Protein AF-A0A534WWQ0-F1 (afdb_monomer_lite)

Radius of gyration: 23.23 Å; chains: 1; bounding box: 44×52×71 Å

pLDDT: mean 73.24, std 21.31, range [26.89, 95.38]

Foldseek 3Di:
DDDDDDPPPPPDQPFDWDWDWDDDPNDTDTDTDRDRPAFEKEFPDKAKAWVVPVVDSDRHFAAAQTKIKIKTQMAGPRPRHFDQDFDKDKWKFADDVTDTFDWPDFDGDPSMTMTMTGHHLPTFFKMWMKMKGKDWDQDPNDIHIYMDMDIDIGGYHHD

Secondary structure (DSSP, 8-state):
---------------EEEEEEEEETTEEEEEEEEEPPP--EEEEEEEEEETT-TT--S-PPPBTTSEEEEEEEEEETTT--B----EEEEEEEETTTTEEE--SEEEEETTEEEEEEEPPTT--SEEEEEEEEEEEEEETTEEEEEEEEEEEEEEPBP-

Sequence (159 aa):
MTLKHGIVRIRSLALAVAALSLTTGGRTQALLRVVPPALGLKIEDAFTGSFRDSSALSPGRPKAGEFFMAAARVVRDDTLEPVEAGVIDCQARIGRRGSSVPPTFMGFHEGWSVCVWAIPADAHGKLRGWVSVSVSSLDLGARRYATAEQRFAKRIRSA

Structure (mmCIF, N/CA/C/O backbone):
data_AF-A0A534WWQ0-F1
#
_entry.id   AF-A0A534WWQ0-F1
#
loop_
_atom_site.group_PDB
_atom_site.id
_atom_site.type_symbol
_atom_site.label_atom_id
_atom_site.label_alt_id
_atom_site.label_comp_id
_atom_site.label_asym_id
_atom_site.label_entity_id
_atom_site.label_seq_id
_atom_site.pdbx_PDB_ins_code
_atom_site.Cartn_x
_atom_site.Cartn_y
_atom_site.Cartn_z
_atom_site.occupancy
_atom_site.B_iso_or_equiv
_atom_site.auth_seq_id
_atom_site.auth_comp_id
_atom_site.auth_asym_id
_atom_site.auth_atom_id
_atom_site.pdbx_PDB_model_num
ATOM 1 N N . MET A 1 1 ? -28.304 21.398 50.772 1.00 34.62 1 MET A N 1
ATOM 2 C CA . MET A 1 1 ? -27.082 21.160 49.973 1.00 34.62 1 MET 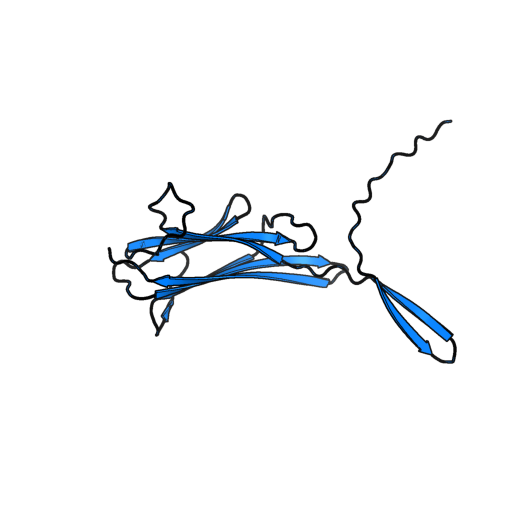A CA 1
ATOM 3 C C . MET A 1 1 ? -27.475 20.401 48.716 1.00 34.62 1 MET A C 1
ATOM 5 O O . MET A 1 1 ? -27.928 19.272 48.809 1.00 34.62 1 MET A O 1
ATOM 9 N N . THR A 1 2 ? -27.417 21.060 47.563 1.00 31.89 2 THR A N 1
ATOM 10 C CA . THR A 1 2 ? -27.891 20.563 46.263 1.00 31.89 2 THR A CA 1
ATOM 11 C C . THR A 1 2 ? -26.733 19.913 45.502 1.00 31.89 2 THR A C 1
ATOM 13 O O . THR A 1 2 ? -25.822 20.605 45.055 1.00 31.89 2 THR A O 1
ATOM 16 N N . LEU A 1 3 ? -26.755 18.587 45.349 1.00 28.88 3 LEU A N 1
ATOM 17 C CA . LEU A 1 3 ? -25.795 17.847 44.523 1.00 28.88 3 LEU A CA 1
ATOM 18 C C . LEU A 1 3 ? -26.312 17.767 43.079 1.00 28.88 3 LEU A C 1
ATOM 20 O O . LEU A 1 3 ? -27.280 17.068 42.776 1.00 28.88 3 LEU A O 1
ATOM 24 N N . LYS A 1 4 ? -25.663 18.532 42.193 1.00 32.50 4 LYS A N 1
ATOM 25 C CA . LYS A 1 4 ? -25.823 18.463 40.736 1.00 32.50 4 LYS A CA 1
ATOM 26 C C . LYS A 1 4 ? -25.288 17.114 40.246 1.00 32.50 4 LYS A C 1
ATOM 28 O O . LYS A 1 4 ? -24.087 16.873 40.314 1.00 32.50 4 LYS A O 1
ATOM 33 N N . HIS A 1 5 ? -26.161 16.259 39.724 1.00 31.05 5 HIS A N 1
ATOM 34 C CA . HIS A 1 5 ? -25.748 15.034 39.044 1.00 31.05 5 HIS A CA 1
ATOM 35 C C . HIS A 1 5 ? -25.350 15.382 37.607 1.00 31.05 5 HIS A C 1
ATOM 37 O O . HIS A 1 5 ? -26.198 15.641 36.753 1.00 31.05 5 HIS A O 1
ATOM 43 N N . GLY A 1 6 ? -24.041 15.455 37.363 1.00 26.89 6 GLY A N 1
ATOM 44 C CA . GLY A 1 6 ? -23.479 15.551 36.023 1.00 26.89 6 GLY A CA 1
ATOM 45 C C . GLY A 1 6 ? -23.763 14.269 35.246 1.00 26.89 6 GLY A C 1
ATOM 46 O O . GLY A 1 6 ? -23.462 13.171 35.709 1.00 26.89 6 GLY A O 1
ATOM 47 N N . ILE A 1 7 ? -24.351 14.412 34.061 1.00 30.64 7 ILE A N 1
ATOM 48 C CA . ILE A 1 7 ? -24.542 13.320 33.108 1.00 30.64 7 ILE A CA 1
ATOM 49 C C . ILE A 1 7 ? -23.155 12.913 32.601 1.00 30.64 7 ILE A C 1
ATOM 51 O O . ILE A 1 7 ? -22.582 13.564 31.726 1.00 30.64 7 ILE A O 1
ATOM 55 N N . VAL A 1 8 ? -22.602 11.837 33.158 1.00 27.02 8 VAL A N 1
ATOM 56 C CA . VAL A 1 8 ? -21.439 11.162 32.580 1.00 27.02 8 VAL A CA 1
ATOM 57 C C . VAL A 1 8 ? -21.938 10.426 31.338 1.00 27.02 8 VAL A C 1
ATOM 59 O O . VAL A 1 8 ? -22.604 9.397 31.435 1.00 27.02 8 VAL A O 1
ATOM 62 N N . ARG A 1 9 ? -21.658 10.978 30.151 1.00 29.50 9 ARG A N 1
ATOM 63 C CA . ARG A 1 9 ? -21.843 10.278 28.872 1.00 29.50 9 ARG A CA 1
ATOM 64 C C . ARG A 1 9 ? -20.850 9.118 28.810 1.00 29.50 9 ARG A C 1
ATOM 66 O O . ARG A 1 9 ? -19.731 9.278 28.329 1.00 29.50 9 ARG A O 1
ATOM 73 N N . ILE A 1 10 ? -21.251 7.952 29.304 1.00 32.06 10 ILE A N 1
ATOM 74 C CA . ILE A 1 10 ? -20.527 6.704 29.065 1.00 32.06 10 ILE A CA 1
ATOM 75 C C . ILE A 1 10 ? -20.730 6.380 27.582 1.00 32.06 10 ILE A C 1
ATOM 77 O O . ILE A 1 10 ? -21.819 5.978 27.177 1.00 32.06 10 ILE A O 1
ATOM 81 N N . ARG A 1 11 ? -19.705 6.632 26.755 1.00 34.75 11 ARG A N 1
ATOM 82 C CA . ARG A 1 11 ? -19.651 6.147 25.369 1.00 34.75 11 ARG A CA 1
ATOM 83 C C . ARG A 1 11 ? -19.735 4.624 25.438 1.00 34.75 11 ARG A C 1
ATOM 85 O O . ARG A 1 11 ? -18.796 3.978 25.889 1.00 34.75 11 ARG A O 1
ATOM 92 N N . SER A 1 12 ? -20.892 4.075 25.092 1.00 36.31 12 SER A N 1
ATOM 93 C CA . SER A 1 12 ? -21.165 2.644 25.134 1.00 36.31 12 SER A CA 1
ATOM 94 C C . SER A 1 12 ? -20.164 1.900 24.249 1.00 36.31 12 SER A C 1
ATOM 96 O O . SER A 1 12 ? -20.296 1.911 23.029 1.00 36.31 12 SER A O 1
ATOM 98 N N . LEU A 1 13 ? -19.168 1.240 24.852 1.00 39.81 13 LEU A N 1
ATOM 99 C CA . LEU A 1 13 ? -18.521 0.105 24.204 1.00 39.81 13 LEU A C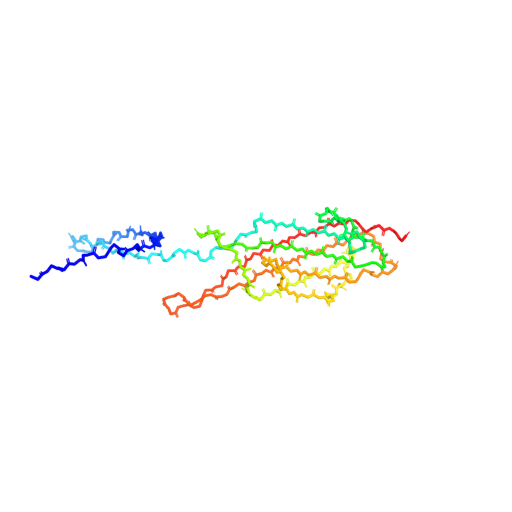A 1
ATOM 100 C C . LEU A 1 13 ? -19.624 -0.928 23.976 1.00 39.81 13 LEU A C 1
ATOM 102 O O . LEU A 1 13 ? -20.269 -1.360 24.934 1.00 39.81 13 LEU A O 1
ATOM 106 N N . ALA A 1 14 ? -19.867 -1.304 22.726 1.00 40.28 14 ALA A N 1
ATOM 107 C CA . ALA A 1 14 ? -20.759 -2.408 22.413 1.00 40.28 14 ALA A CA 1
ATOM 108 C C . ALA A 1 14 ? -20.124 -3.707 22.942 1.00 40.28 14 ALA A C 1
ATOM 110 O O . ALA A 1 14 ? -19.325 -4.351 22.266 1.00 40.28 14 ALA A O 1
ATOM 111 N N . LEU A 1 15 ? -20.425 -4.073 24.191 1.00 42.97 15 LEU A N 1
ATOM 112 C CA . LEU A 1 15 ? -20.075 -5.379 24.735 1.00 42.97 15 LEU A CA 1
ATOM 113 C C . LEU A 1 15 ? -20.979 -6.424 24.076 1.00 42.97 15 LEU A C 1
ATOM 115 O O . LEU A 1 15 ? -22.187 -6.444 24.314 1.00 42.97 15 LEU A O 1
ATOM 119 N N . ALA A 1 16 ? -20.395 -7.328 23.294 1.00 44.25 16 ALA A N 1
ATOM 120 C CA . ALA A 1 16 ? -21.078 -8.554 22.917 1.00 44.25 16 ALA A CA 1
ATOM 121 C C . ALA A 1 16 ? -21.134 -9.472 24.151 1.00 44.25 16 ALA A C 1
ATOM 123 O O . ALA A 1 16 ? -20.108 -9.929 24.663 1.00 44.25 16 ALA A O 1
ATOM 124 N N . VAL A 1 17 ? -22.340 -9.720 24.659 1.00 42.62 17 VAL A N 1
ATOM 125 C CA . VAL A 1 17 ? -22.576 -10.651 25.766 1.00 42.62 17 VAL A CA 1
ATOM 126 C C . VAL A 1 17 ? -22.960 -12.002 25.175 1.00 42.62 17 VAL A C 1
ATOM 128 O O . VAL A 1 17 ? -24.048 -12.154 24.626 1.00 42.62 17 VAL A O 1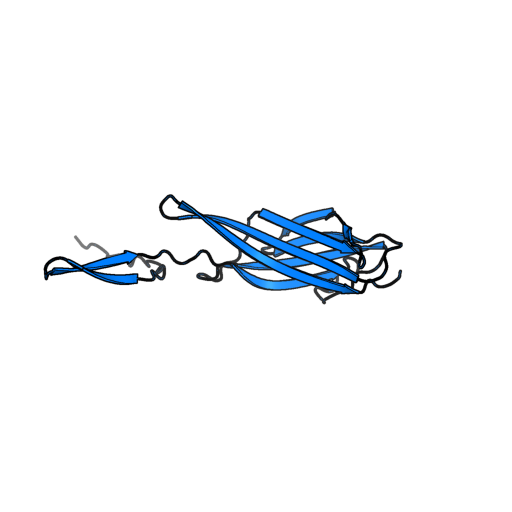
ATOM 131 N N . ALA A 1 18 ? -22.076 -12.993 25.289 1.00 44.31 18 ALA A N 1
ATOM 132 C CA . ALA A 1 18 ? -22.413 -14.377 24.971 1.00 44.31 18 ALA A CA 1
ATOM 133 C C . ALA A 1 18 ? -22.894 -15.074 26.251 1.00 44.31 18 ALA A C 1
ATOM 135 O O . ALA A 1 18 ? -22.139 -15.201 27.219 1.00 44.31 18 ALA A O 1
ATOM 136 N N . ALA A 1 19 ? -24.153 -15.516 26.263 1.00 41.12 19 ALA A N 1
ATOM 137 C CA . ALA A 1 19 ? -24.695 -16.331 27.343 1.00 41.12 19 ALA A CA 1
ATOM 138 C C . ALA A 1 19 ? -24.399 -17.808 27.055 1.00 41.12 19 ALA A C 1
ATOM 140 O O . ALA A 1 19 ? -24.968 -18.398 26.139 1.00 41.12 19 ALA A O 1
ATOM 141 N N . LEU A 1 20 ? -23.499 -18.405 27.835 1.00 45.66 20 LEU A N 1
ATOM 142 C CA . LEU A 1 20 ? -23.316 -19.855 27.870 1.00 45.66 20 LEU A CA 1
ATOM 143 C C . LEU A 1 20 ? -24.071 -20.386 29.088 1.00 45.66 20 LEU A C 1
ATOM 145 O O . LEU A 1 20 ? -23.736 -20.067 30.230 1.00 45.66 20 LEU A O 1
ATOM 149 N N . SER A 1 21 ? -25.109 -21.180 28.842 1.00 41.31 21 SER A N 1
ATOM 150 C CA . SER A 1 21 ? -25.814 -21.907 29.895 1.00 41.31 21 SER A CA 1
ATOM 151 C C . SER A 1 21 ? -25.083 -23.221 30.147 1.00 41.31 21 SER A C 1
ATOM 153 O O . SER A 1 21 ? -25.074 -24.094 29.282 1.00 41.31 21 SER A O 1
ATOM 155 N N . LEU A 1 22 ? -24.471 -23.371 31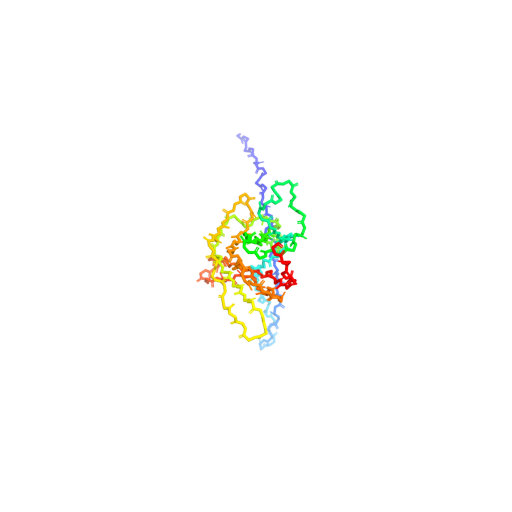.323 1.00 44.88 22 LEU A N 1
ATOM 156 C CA . LEU A 1 22 ? -24.003 -24.674 31.793 1.00 44.88 22 LEU A CA 1
ATOM 157 C C . LEU A 1 22 ? -24.993 -25.222 32.821 1.00 44.88 22 LEU A C 1
ATOM 159 O O . LEU A 1 22 ? -25.308 -24.566 33.816 1.00 44.88 22 LEU A O 1
ATOM 163 N N . THR A 1 23 ? -25.472 -26.439 32.575 1.00 45.81 23 THR A N 1
ATOM 164 C CA . THR A 1 23 ? -26.257 -27.227 33.526 1.00 45.81 23 THR A CA 1
ATOM 165 C C . THR A 1 23 ? -25.360 -28.270 34.173 1.00 45.81 23 THR A C 1
ATOM 167 O O . THR A 1 23 ? -24.959 -29.237 33.529 1.00 45.81 23 THR A O 1
ATOM 170 N N . THR A 1 24 ? -25.071 -28.098 35.459 1.00 50.47 24 THR A N 1
ATOM 171 C CA . THR A 1 24 ? -24.403 -29.106 36.291 1.00 50.47 24 THR A CA 1
ATOM 172 C C . THR A 1 24 ? -25.290 -29.416 37.493 1.00 50.47 24 THR A C 1
ATOM 174 O O . THR A 1 24 ? -25.706 -28.521 38.226 1.00 50.47 24 THR A O 1
ATOM 177 N N . GLY A 1 25 ? -25.641 -30.694 37.677 1.00 51.19 25 GLY A N 1
ATOM 178 C CA . GLY A 1 25 ? -26.392 -31.160 38.852 1.00 51.19 25 GLY A CA 1
ATOM 179 C C . GLY A 1 25 ? -27.767 -30.504 39.063 1.00 51.19 25 GLY A C 1
ATOM 180 O O . GLY A 1 25 ? -28.140 -30.240 40.201 1.00 51.19 25 GLY A O 1
ATOM 181 N N . GLY A 1 26 ? -28.502 -30.182 37.992 1.00 53.91 26 GLY A N 1
ATOM 182 C CA . GLY A 1 26 ? -29.844 -29.583 38.084 1.00 53.91 26 GLY A CA 1
ATOM 183 C C . GLY A 1 26 ? -29.878 -28.080 38.395 1.00 53.91 26 GLY A C 1
ATOM 184 O O . GLY A 1 26 ? -30.960 -27.509 38.508 1.00 53.91 26 GLY A O 1
ATOM 185 N N . ARG A 1 27 ? -28.721 -27.412 38.495 1.00 46.78 27 ARG A N 1
ATOM 186 C CA . ARG A 1 27 ? -28.620 -25.947 38.572 1.00 46.78 27 ARG A CA 1
ATOM 187 C C . ARG A 1 27 ? -28.096 -25.389 37.250 1.00 46.78 27 ARG A C 1
ATOM 189 O O . ARG A 1 27 ? -27.016 -25.762 36.797 1.00 46.78 27 ARG A O 1
ATOM 196 N N . THR A 1 28 ? -28.852 -24.473 36.652 1.00 46.22 28 THR A N 1
ATOM 197 C CA . THR A 1 28 ? -28.407 -23.681 35.498 1.00 46.22 28 THR A CA 1
ATOM 198 C C . THR A 1 28 ? -27.659 -22.461 36.014 1.00 46.22 28 THR A C 1
ATOM 200 O O . THR A 1 28 ? -28.253 -21.615 36.681 1.00 46.22 28 THR A O 1
ATOM 203 N N . GLN A 1 29 ? -26.365 -22.353 35.720 1.00 47.84 29 GLN A N 1
ATOM 204 C CA . GLN A 1 29 ? -25.624 -21.110 35.931 1.00 47.84 29 GLN A CA 1
ATOM 205 C C . GLN A 1 29 ? -25.450 -20.412 34.583 1.00 47.84 29 GLN A C 1
ATOM 207 O O . GLN A 1 29 ? -24.916 -20.990 33.634 1.00 47.84 29 GLN A O 1
ATOM 212 N N . ALA A 1 30 ? -25.928 -19.171 34.490 1.00 47.47 30 ALA A N 1
ATOM 213 C CA . ALA A 1 30 ? -25.659 -18.307 33.351 1.00 47.47 30 ALA A CA 1
ATOM 214 C C . ALA A 1 30 ? -24.301 -17.635 33.575 1.00 47.47 30 ALA A C 1
ATOM 216 O O . ALA A 1 30 ? -24.179 -16.701 34.367 1.00 47.47 30 ALA A O 1
ATOM 217 N N . LEU A 1 31 ? -23.269 -18.121 32.890 1.00 50.94 31 LEU A N 1
ATOM 218 C CA . LEU A 1 31 ? -21.993 -17.421 32.817 1.00 50.94 31 LEU A CA 1
ATOM 219 C C . LEU A 1 31 ? -22.108 -16.368 31.712 1.00 50.94 31 LEU A C 1
ATOM 221 O O . LEU A 1 31 ? -22.043 -16.694 30.526 1.00 50.94 31 LEU A O 1
ATOM 225 N N . LEU A 1 32 ? -22.287 -15.101 32.099 1.00 44.44 32 LEU A N 1
ATOM 226 C CA . LEU A 1 32 ? -22.081 -13.985 31.179 1.00 44.44 32 LEU A CA 1
ATOM 227 C C . LEU A 1 32 ? -20.581 -13.879 30.900 1.00 44.44 32 LEU A C 1
ATOM 229 O O . LEU A 1 32 ? -19.814 -13.406 31.740 1.00 44.44 32 LEU A O 1
ATOM 233 N N . ARG A 1 33 ? -20.154 -14.300 29.709 1.00 50.78 33 ARG A N 1
ATOM 234 C CA . ARG A 1 33 ? -18.843 -13.905 29.198 1.00 50.78 33 ARG A CA 1
ATOM 235 C C . ARG A 1 33 ? -18.998 -12.594 28.448 1.00 50.78 33 ARG A C 1
ATOM 237 O O . ARG A 1 33 ? -19.663 -12.529 27.416 1.00 50.78 33 ARG A O 1
ATOM 244 N N . VAL A 1 34 ? -18.349 -11.560 28.972 1.00 50.72 34 VAL A N 1
ATOM 245 C CA . VAL A 1 34 ? -18.023 -10.369 28.192 1.00 50.72 34 VAL A CA 1
ATOM 246 C C . VAL A 1 34 ? -17.028 -10.808 27.125 1.00 50.72 34 VAL A C 1
ATOM 248 O O . VAL A 1 34 ? -15.887 -11.142 27.444 1.00 50.72 34 VAL A O 1
ATOM 251 N N . VAL A 1 35 ? -17.467 -10.861 25.870 1.00 50.34 35 VAL A N 1
ATOM 252 C CA . VAL A 1 35 ? -16.562 -11.026 24.735 1.00 50.34 35 VAL A CA 1
ATOM 253 C C . VAL A 1 35 ? -16.171 -9.610 24.328 1.00 50.34 35 VAL A C 1
ATOM 255 O O . VAL A 1 35 ? -17.039 -8.859 23.877 1.00 50.34 35 VAL A O 1
ATOM 258 N N . PRO A 1 36 ? -14.910 -9.184 24.527 1.00 53.31 36 PRO A N 1
ATOM 259 C CA . PRO A 1 36 ? -14.507 -7.874 24.044 1.00 53.31 36 PRO A CA 1
ATOM 260 C C . PRO A 1 36 ? -14.675 -7.872 22.522 1.00 53.31 36 PRO A C 1
ATOM 262 O O . PRO A 1 36 ? -14.359 -8.906 21.912 1.00 53.31 36 PRO A O 1
ATOM 265 N N . PRO A 1 37 ? -15.146 -6.767 21.913 1.00 55.75 37 PRO A N 1
ATOM 266 C CA . PRO A 1 37 ? -15.244 -6.682 20.463 1.00 55.75 37 PRO A CA 1
ATOM 267 C C . PRO A 1 37 ? -13.901 -7.101 19.855 1.00 55.75 37 PRO A C 1
ATOM 269 O O . PRO A 1 37 ? -12.832 -6.822 20.411 1.00 55.75 37 PRO A O 1
ATOM 272 N N . ALA A 1 38 ? -13.948 -7.888 18.782 1.00 57.75 38 ALA A N 1
ATOM 273 C CA . ALA A 1 38 ? -12.735 -8.221 18.054 1.00 57.75 38 ALA A CA 1
ATOM 274 C C . ALA A 1 38 ? -12.087 -6.902 17.611 1.00 57.75 38 ALA A C 1
ATOM 276 O O . ALA A 1 38 ? -12.800 -6.023 17.128 1.00 57.75 38 ALA A O 1
ATOM 277 N N . LEU A 1 39 ? -10.764 -6.753 17.760 1.00 67.56 39 LEU A N 1
ATOM 278 C CA . LEU A 1 39 ? -10.068 -5.701 17.021 1.00 67.56 39 LEU A CA 1
ATOM 279 C C . LEU A 1 39 ? -10.154 -6.061 15.548 1.00 67.56 39 LEU A C 1
ATOM 281 O O . LEU A 1 39 ? -9.357 -6.844 15.039 1.00 67.56 39 LEU A O 1
ATOM 285 N N . GLY A 1 40 ? -11.182 -5.541 14.902 1.00 77.62 40 GLY A N 1
ATOM 286 C CA . GLY A 1 40 ? -11.315 -5.562 13.466 1.00 77.62 40 GLY A CA 1
ATOM 287 C C . GLY A 1 40 ? -10.663 -4.315 12.891 1.00 77.62 40 GLY A C 1
ATOM 288 O O . GLY A 1 40 ? -10.785 -3.223 13.454 1.00 77.62 40 GLY A O 1
ATOM 289 N N . LEU A 1 41 ? -9.941 -4.494 11.792 1.00 82.38 41 LEU A N 1
ATOM 290 C CA . LEU A 1 41 ? -9.504 -3.399 10.945 1.00 82.38 41 LEU A CA 1
ATOM 291 C C . LEU A 1 41 ? -10.104 -3.595 9.564 1.00 82.38 41 LEU A C 1
ATOM 293 O O . LEU A 1 41 ? -10.042 -4.692 9.000 1.00 82.38 41 LEU A O 1
ATOM 297 N N . LYS A 1 42 ? -10.548 -2.493 8.977 1.00 86.81 42 LYS A N 1
ATOM 298 C CA . LYS A 1 42 ? -11.071 -2.454 7.621 1.00 86.81 42 LYS A CA 1
ATOM 299 C C . LYS A 1 42 ? -10.360 -1.379 6.833 1.00 86.81 42 LYS A C 1
ATOM 301 O O . LYS A 1 42 ? -10.027 -0.308 7.332 1.00 86.81 42 LYS A O 1
ATOM 306 N N . ILE A 1 43 ? -10.163 -1.679 5.559 1.00 83.25 43 ILE A N 1
ATOM 307 C CA . ILE A 1 43 ? -9.780 -0.680 4.572 1.00 83.25 43 ILE A CA 1
ATOM 308 C C . ILE A 1 43 ? -11.043 0.090 4.210 1.00 83.25 43 ILE A C 1
ATOM 310 O O . ILE A 1 43 ? -11.970 -0.470 3.621 1.00 83.25 43 ILE A O 1
ATOM 314 N N . GLU A 1 44 ? -11.091 1.353 4.618 1.00 88.06 44 GLU A N 1
ATOM 315 C CA . GLU A 1 44 ? -12.155 2.275 4.230 1.00 88.06 44 GLU A CA 1
ATOM 316 C C . GLU A 1 44 ? -11.951 2.725 2.783 1.00 88.06 44 GLU A C 1
ATOM 318 O O . GLU A 1 44 ? -12.889 2.692 1.990 1.00 88.06 44 GLU A O 1
ATOM 323 N N . ASP A 1 45 ? -10.711 3.081 2.439 1.00 82.81 45 ASP A N 1
ATOM 324 C CA . ASP A 1 45 ? -10.337 3.559 1.112 1.00 82.81 45 ASP A CA 1
ATOM 325 C C . ASP A 1 45 ? -8.918 3.107 0.735 1.00 82.81 45 ASP A C 1
ATOM 327 O O . ASP A 1 45 ? -8.069 2.847 1.592 1.00 82.81 45 ASP A O 1
ATOM 331 N N . ALA A 1 46 ? -8.668 2.966 -0.562 1.00 82.12 46 ALA A N 1
ATOM 332 C CA . ALA A 1 46 ? -7.468 2.375 -1.123 1.00 82.12 46 ALA A CA 1
ATOM 333 C C . ALA A 1 46 ? -7.130 2.973 -2.494 1.00 82.12 46 ALA A C 1
ATOM 335 O O . ALA A 1 46 ? -7.896 2.896 -3.455 1.00 82.12 46 ALA A O 1
ATOM 336 N N . PHE A 1 47 ? -5.903 3.464 -2.615 1.00 82.75 47 PHE A N 1
ATOM 337 C CA . PHE A 1 47 ? -5.369 4.128 -3.791 1.00 82.75 47 PHE A CA 1
ATOM 338 C C . PHE A 1 47 ? -4.085 3.457 -4.299 1.00 82.75 47 PHE A C 1
ATOM 340 O O . PHE A 1 47 ? -3.310 2.880 -3.536 1.00 82.75 47 PHE A O 1
ATOM 347 N N . THR A 1 48 ? -3.848 3.545 -5.612 1.00 77.31 48 THR A N 1
ATOM 348 C CA . THR A 1 48 ? -2.561 3.215 -6.243 1.00 77.31 48 THR A CA 1
ATOM 349 C C . THR A 1 48 ? -2.288 4.147 -7.424 1.00 77.31 48 THR A C 1
ATOM 351 O O . THR A 1 48 ? -3.170 4.250 -8.276 1.00 77.31 48 THR A O 1
ATOM 354 N N . GLY A 1 49 ? -1.096 4.736 -7.568 1.00 75.94 49 GLY A N 1
ATOM 355 C CA . GLY A 1 49 ? -0.797 5.665 -8.673 1.00 75.94 49 GLY A CA 1
ATOM 356 C C . GLY A 1 49 ? 0.687 5.965 -8.917 1.00 75.94 49 GLY A C 1
ATOM 357 O O . GLY A 1 49 ? 1.540 5.458 -8.200 1.00 75.94 49 GLY A O 1
ATOM 358 N N . SER A 1 50 ? 1.003 6.748 -9.961 1.00 70.62 50 SER A N 1
ATOM 359 C CA . SER A 1 50 ? 2.374 7.227 -10.253 1.00 70.62 50 SER A CA 1
ATOM 360 C C . SER A 1 50 ? 2.577 8.640 -9.697 1.00 70.62 50 SER A C 1
ATOM 362 O O . SER A 1 50 ? 1.677 9.466 -9.811 1.00 70.62 50 SER A O 1
ATOM 364 N N . PHE A 1 51 ? 3.751 8.935 -9.130 1.00 58.34 51 PHE A N 1
ATOM 365 C CA . PHE A 1 51 ? 4.014 10.187 -8.394 1.00 58.34 51 PHE A CA 1
ATOM 366 C C . PHE A 1 51 ? 4.138 11.440 -9.285 1.00 58.34 51 PHE A C 1
ATOM 368 O O . PHE A 1 51 ? 4.063 12.559 -8.788 1.00 58.34 51 PHE A O 1
ATOM 375 N N . ARG A 1 52 ? 4.332 11.285 -10.605 1.00 57.31 52 ARG A N 1
ATOM 376 C CA . ARG A 1 52 ? 4.440 12.433 -11.529 1.00 57.31 52 ARG A CA 1
ATOM 377 C C . ARG A 1 52 ? 3.104 13.103 -11.865 1.00 57.31 52 ARG A C 1
ATOM 379 O O . ARG A 1 52 ? 3.124 14.247 -12.304 1.00 57.31 52 ARG A O 1
ATOM 386 N N . ASP A 1 53 ? 1.975 12.447 -11.599 1.00 50.19 53 ASP A N 1
ATOM 387 C CA . ASP A 1 53 ? 0.644 13.066 -11.633 1.00 50.19 53 ASP A CA 1
ATOM 388 C C . ASP A 1 53 ? 0.314 13.628 -10.239 1.00 50.19 53 ASP A C 1
ATOM 390 O O . ASP A 1 53 ? -0.565 13.139 -9.531 1.00 50.19 53 ASP A O 1
ATOM 394 N N . SER A 1 54 ? 1.030 14.678 -9.822 1.00 42.16 54 SER A N 1
ATOM 395 C CA . SER A 1 54 ? 0.801 15.387 -8.547 1.00 42.16 54 SER A CA 1
ATOM 396 C C . SER A 1 54 ? -0.608 15.988 -8.413 1.00 42.16 54 SER A C 1
ATOM 398 O O . SER A 1 54 ? -0.987 16.456 -7.344 1.00 42.16 54 SER A O 1
ATOM 400 N N . SER A 1 55 ? -1.397 15.971 -9.488 1.00 39.00 55 SER A N 1
ATOM 401 C CA . SER A 1 55 ? -2.767 16.482 -9.544 1.00 39.00 55 SER A CA 1
ATOM 402 C C . SER A 1 55 ? -3.835 15.402 -9.372 1.00 39.00 55 SER A C 1
ATOM 404 O O . SER A 1 55 ? -5.020 15.726 -9.394 1.00 39.00 55 SER A O 1
ATOM 406 N N . ALA A 1 56 ? -3.463 14.125 -9.236 1.00 38.25 56 ALA A N 1
ATOM 407 C CA . ALA A 1 56 ? -4.453 13.066 -9.236 1.00 38.25 56 ALA A CA 1
ATOM 408 C C . ALA A 1 56 ? -4.131 11.956 -8.230 1.00 38.25 56 ALA A C 1
ATOM 410 O O . ALA A 1 56 ? -3.381 11.023 -8.511 1.00 38.25 56 ALA A O 1
ATOM 411 N N . LEU A 1 57 ? -4.895 11.940 -7.137 1.00 45.22 57 LEU A N 1
ATOM 412 C CA . LEU A 1 57 ? -5.305 10.718 -6.430 1.00 45.22 57 LEU A CA 1
ATOM 413 C C . LEU A 1 57 ? -6.152 9.791 -7.351 1.00 45.22 57 LEU A C 1
ATOM 415 O O . LEU A 1 57 ? -7.056 9.093 -6.902 1.00 45.22 57 LEU A O 1
ATOM 419 N N . SER A 1 58 ? -5.893 9.786 -8.667 1.00 44.09 58 SER A N 1
ATOM 420 C CA . SER A 1 58 ? -6.566 8.964 -9.672 1.00 44.09 58 SER A CA 1
ATOM 421 C C . SER A 1 58 ? -5.763 7.688 -9.908 1.00 44.09 58 SER A C 1
ATOM 423 O O . SER A 1 58 ? -4.542 7.782 -10.054 1.00 44.09 58 SER A O 1
ATOM 425 N N . PRO A 1 59 ? -6.392 6.495 -9.910 1.00 55.38 59 PRO A N 1
ATOM 426 C CA . PRO A 1 59 ? -5.709 5.208 -9.986 1.00 55.38 59 PRO A CA 1
ATOM 427 C C . PRO A 1 59 ? -4.743 5.083 -11.179 1.00 55.38 59 PRO A C 1
ATOM 429 O O . PRO A 1 59 ? -5.100 4.606 -12.260 1.00 55.38 59 PRO A O 1
ATOM 432 N N . GLY A 1 60 ? -3.492 5.488 -10.984 1.00 68.38 60 GLY A N 1
ATOM 433 C CA . GLY A 1 60 ? -2.474 5.527 -12.020 1.00 68.38 60 GLY A CA 1
ATOM 434 C C . GLY A 1 60 ? -1.919 4.137 -12.313 1.00 68.38 60 GLY A C 1
ATOM 435 O O . GLY A 1 60 ? -1.739 3.295 -11.428 1.00 68.38 60 GLY A O 1
ATOM 436 N N . ARG A 1 61 ? -1.617 3.871 -13.586 1.00 83.06 61 ARG A N 1
ATOM 437 C CA . ARG A 1 61 ? -0.820 2.693 -13.950 1.00 83.06 61 ARG A CA 1
ATOM 438 C C . ARG A 1 61 ? 0.653 2.979 -13.628 1.00 83.06 61 ARG A C 1
ATOM 440 O O . ARG A 1 61 ? 1.119 4.055 -14.005 1.00 83.06 61 ARG A O 1
ATOM 447 N N . PRO A 1 62 ? 1.393 2.031 -13.020 1.00 89.38 62 PRO A N 1
ATOM 448 C CA . PRO A 1 62 ? 2.832 2.176 -12.834 1.00 89.38 62 PRO A CA 1
ATOM 449 C C . PRO A 1 62 ? 3.501 2.399 -14.190 1.00 89.38 62 PRO A C 1
ATOM 451 O O . PRO A 1 62 ? 3.103 1.782 -15.183 1.00 89.38 62 PRO A O 1
ATOM 454 N N . LYS A 1 63 ? 4.501 3.272 -14.234 1.00 90.00 63 LYS A N 1
ATOM 455 C CA . LYS A 1 63 ? 5.294 3.563 -15.428 1.00 90.00 63 LYS A CA 1
ATOM 456 C C . LYS A 1 63 ? 6.751 3.190 -15.161 1.00 90.00 63 LYS A C 1
ATOM 458 O O . LYS A 1 63 ? 7.239 3.392 -14.052 1.00 90.00 63 LYS A O 1
ATOM 463 N N . ALA A 1 64 ? 7.408 2.591 -16.148 1.00 91.19 64 ALA A N 1
ATOM 464 C CA . ALA A 1 64 ? 8.821 2.249 -16.054 1.00 91.19 64 ALA A CA 1
ATOM 465 C C . ALA A 1 64 ? 9.664 3.516 -15.828 1.00 91.19 64 ALA A C 1
ATOM 467 O O . ALA A 1 64 ? 9.428 4.538 -16.472 1.00 91.19 64 ALA A O 1
ATOM 468 N N . GLY A 1 65 ? 10.614 3.452 -14.894 1.00 90.44 65 GLY A N 1
ATOM 469 C CA . GLY A 1 65 ? 11.474 4.580 -14.525 1.00 90.44 65 GLY A CA 1
ATOM 470 C C . GLY A 1 65 ? 10.823 5.624 -13.612 1.00 90.44 65 GLY A C 1
ATOM 471 O O . GLY A 1 65 ? 11.450 6.639 -13.325 1.00 90.44 65 GLY A O 1
ATOM 472 N N . GLU A 1 66 ? 9.586 5.406 -13.153 1.00 91.19 66 GLU A N 1
ATOM 473 C CA . GLU A 1 66 ? 8.878 6.319 -12.249 1.00 91.19 66 GLU A CA 1
ATOM 474 C C . GLU A 1 66 ? 8.609 5.695 -10.875 1.00 91.19 66 GLU A C 1
ATOM 476 O O . GLU A 1 66 ? 8.728 4.485 -10.669 1.00 91.19 66 GLU A O 1
ATOM 481 N N . PHE A 1 67 ? 8.212 6.536 -9.921 1.00 91.44 67 PHE A N 1
ATOM 482 C CA . PHE A 1 67 ? 7.729 6.081 -8.624 1.00 91.44 67 PHE A CA 1
ATOM 483 C C . PHE A 1 67 ? 6.268 5.654 -8.706 1.00 91.44 67 PHE A C 1
ATOM 485 O O . PHE A 1 67 ? 5.424 6.377 -9.234 1.00 91.44 67 PHE A O 1
ATOM 492 N N . PHE A 1 68 ? 5.965 4.505 -8.118 1.00 91.50 68 PHE A N 1
ATOM 493 C CA . PHE A 1 68 ? 4.613 4.010 -7.913 1.00 91.50 68 PHE A CA 1
ATOM 494 C C . PHE A 1 68 ? 4.271 4.055 -6.427 1.00 91.50 68 PHE A C 1
ATOM 496 O O . PHE A 1 68 ? 5.060 3.616 -5.598 1.00 91.50 68 PHE A O 1
ATOM 503 N N . MET A 1 69 ? 3.087 4.550 -6.097 1.00 91.44 69 MET A N 1
ATOM 504 C CA . MET A 1 69 ? 2.554 4.650 -4.746 1.00 91.44 69 MET A CA 1
ATOM 505 C C . MET A 1 69 ? 1.347 3.727 -4.589 1.00 91.44 69 MET A C 1
ATOM 507 O O . MET A 1 69 ? 0.517 3.625 -5.493 1.00 91.44 69 MET A O 1
ATOM 511 N N . ALA A 1 70 ? 1.221 3.107 -3.421 1.00 90.56 70 ALA A N 1
ATOM 512 C CA . ALA A 1 70 ? -0.031 2.559 -2.917 1.00 90.56 70 ALA A CA 1
ATOM 513 C C . ALA A 1 70 ? -0.325 3.183 -1.553 1.00 90.56 70 ALA A C 1
ATOM 515 O O . ALA A 1 70 ? 0.588 3.337 -0.741 1.00 90.56 70 ALA A O 1
ATOM 516 N N . ALA A 1 71 ? -1.581 3.543 -1.318 1.00 89.75 71 ALA A N 1
ATOM 517 C CA . ALA A 1 71 ? -2.020 4.097 -0.051 1.00 89.75 71 ALA A CA 1
ATOM 518 C C . ALA A 1 71 ? -3.341 3.462 0.388 1.00 89.75 71 ALA A C 1
ATOM 520 O O . ALA A 1 71 ? -4.227 3.273 -0.442 1.00 89.75 71 ALA A O 1
ATOM 521 N N . ALA A 1 72 ? -3.488 3.164 1.676 1.00 89.69 72 ALA A N 1
ATOM 522 C CA . ALA A 1 72 ? -4.731 2.658 2.251 1.00 89.69 72 ALA A CA 1
ATOM 523 C C . ALA A 1 72 ? -5.104 3.448 3.502 1.00 89.69 72 ALA A C 1
ATOM 525 O O . ALA A 1 72 ? -4.284 3.612 4.413 1.00 89.69 72 ALA A O 1
ATOM 526 N N . ARG A 1 73 ? -6.360 3.884 3.566 1.00 90.31 73 ARG A N 1
ATOM 527 C CA . ARG A 1 73 ? -6.971 4.403 4.780 1.00 90.31 73 ARG A CA 1
ATOM 528 C C . ARG A 1 73 ? -7.572 3.241 5.551 1.00 90.31 73 ARG A C 1
ATOM 530 O O . ARG A 1 73 ? -8.483 2.562 5.074 1.00 90.31 73 ARG A O 1
ATOM 537 N N . VAL A 1 74 ? -7.023 2.997 6.733 1.00 88.19 74 VAL A N 1
ATOM 538 C CA . VAL A 1 74 ? -7.436 1.897 7.603 1.00 88.19 74 VAL A CA 1
ATOM 539 C C . VAL A 1 74 ? -8.211 2.476 8.772 1.00 88.19 74 VAL A C 1
ATOM 541 O O . VAL A 1 74 ? -7.762 3.434 9.394 1.00 88.19 74 VAL A O 1
ATOM 544 N N . VAL A 1 75 ? -9.366 1.893 9.065 1.00 88.12 75 VAL A N 1
ATOM 545 C CA . VAL A 1 75 ? -10.229 2.275 10.184 1.00 88.12 75 VAL A CA 1
ATOM 546 C C . VAL A 1 75 ? -10.456 1.080 11.096 1.00 88.12 75 VAL A C 1
ATOM 548 O O . VAL A 1 75 ? -10.316 -0.073 10.679 1.00 88.12 75 VAL A O 1
ATOM 551 N N . ARG A 1 76 ? -10.813 1.354 12.348 1.00 84.81 76 ARG A N 1
ATOM 552 C CA . ARG A 1 76 ? -11.310 0.328 13.268 1.00 84.81 76 ARG A CA 1
ATOM 553 C C . ARG A 1 76 ? -12.716 -0.104 12.857 1.00 84.81 76 ARG A C 1
ATOM 555 O O . ARG A 1 76 ? -13.548 0.743 12.544 1.00 84.81 76 ARG A O 1
ATOM 562 N N . ASP A 1 77 ? -12.999 -1.400 12.890 1.00 83.62 77 ASP A N 1
ATOM 563 C CA . ASP A 1 77 ? -14.300 -1.935 12.454 1.00 83.62 77 ASP A CA 1
ATOM 564 C C . ASP A 1 77 ? -15.456 -1.526 13.369 1.00 83.62 77 ASP A C 1
ATOM 566 O O . ASP A 1 77 ? -16.593 -1.409 12.916 1.00 83.62 77 ASP A O 1
ATOM 570 N N . ASP A 1 78 ? -15.174 -1.326 14.655 1.00 78.25 78 ASP A N 1
ATOM 571 C CA . ASP A 1 78 ? -16.162 -1.030 15.689 1.00 78.25 78 ASP A CA 1
ATOM 572 C C . ASP A 1 78 ? -16.465 0.467 15.815 1.00 78.25 78 ASP A C 1
ATOM 574 O O . ASP A 1 78 ? -17.628 0.849 15.946 1.00 78.25 78 ASP A O 1
ATOM 578 N N . THR A 1 79 ? -15.436 1.317 15.775 1.00 81.75 79 THR A N 1
ATOM 579 C CA . THR A 1 79 ? -15.588 2.769 15.960 1.00 81.75 79 THR A CA 1
ATOM 580 C C . THR A 1 79 ? -15.567 3.562 14.662 1.00 81.75 79 THR A C 1
ATOM 582 O O . THR A 1 79 ? -15.942 4.733 14.672 1.00 81.75 79 THR A O 1
ATOM 585 N N . LEU A 1 80 ? -15.124 2.953 13.556 1.00 84.25 80 LEU A N 1
ATOM 586 C CA . LEU A 1 80 ? -14.817 3.633 12.293 1.00 84.25 80 LEU A CA 1
ATOM 587 C C . LEU A 1 80 ? -13.770 4.751 12.438 1.00 84.25 80 LEU A C 1
ATOM 589 O O . LEU A 1 80 ? -13.595 5.563 11.532 1.00 84.25 80 LEU A O 1
ATOM 593 N N . GLU A 1 81 ? -13.051 4.800 13.563 1.00 84.81 81 GLU A N 1
ATOM 594 C CA . GLU A 1 81 ? -11.987 5.776 13.768 1.00 84.81 81 GLU A CA 1
ATOM 595 C C . GLU A 1 81 ? -10.754 5.396 12.928 1.00 84.81 81 GLU A C 1
ATOM 597 O O . GLU A 1 81 ? -10.392 4.210 12.875 1.00 84.81 81 GLU A O 1
ATOM 602 N N . PRO A 1 82 ? -10.083 6.374 12.289 1.00 85.81 82 PRO A N 1
ATOM 603 C CA . PRO A 1 82 ? -8.860 6.131 11.536 1.00 85.81 82 PRO A CA 1
ATOM 604 C C . PRO A 1 82 ? -7.739 5.543 12.392 1.00 85.81 82 PRO A C 1
ATOM 606 O O . PRO A 1 82 ? -7.535 5.908 13.551 1.00 85.81 82 PRO A O 1
ATOM 609 N N . VAL A 1 83 ? -6.961 4.657 11.784 1.00 86.06 83 VAL A N 1
ATOM 610 C CA . VAL A 1 83 ? -5.694 4.184 12.332 1.00 86.06 83 VAL A CA 1
ATOM 611 C C . VAL A 1 83 ? -4.596 5.159 11.926 1.00 86.06 83 VAL A C 1
ATOM 613 O O . VAL A 1 83 ? -4.205 5.223 10.764 1.00 86.06 83 VAL A O 1
ATOM 616 N N . GLU A 1 84 ? -4.070 5.897 12.900 1.00 84.06 84 GLU A N 1
ATOM 617 C CA . GLU A 1 84 ? -3.011 6.893 12.672 1.00 84.06 84 GLU A CA 1
ATOM 618 C C . GLU A 1 84 ? -1.591 6.338 12.881 1.00 84.06 84 GLU A C 1
ATOM 620 O O . GLU A 1 84 ? -0.616 6.964 12.472 1.00 84.06 84 GLU A O 1
ATOM 625 N N . ALA A 1 85 ? -1.459 5.163 13.505 1.00 84.44 85 ALA A N 1
ATOM 626 C CA . ALA A 1 85 ? -0.175 4.522 13.772 1.00 84.44 85 ALA A CA 1
ATOM 627 C C . ALA A 1 85 ? -0.289 2.990 13.826 1.00 84.44 85 ALA A C 1
ATOM 629 O O . ALA A 1 85 ? -1.305 2.433 14.243 1.00 84.44 85 ALA A O 1
ATOM 630 N N . GLY A 1 86 ? 0.791 2.306 13.447 1.00 86.75 86 GLY A N 1
ATOM 631 C CA . GLY A 1 86 ? 0.883 0.849 13.404 1.00 86.75 86 GLY A CA 1
ATOM 632 C C . GLY A 1 86 ? 2.178 0.379 12.743 1.00 86.75 86 GLY A C 1
ATOM 633 O O . GLY A 1 86 ? 3.077 1.170 12.465 1.00 86.75 86 GLY A O 1
ATOM 634 N N . VAL A 1 87 ? 2.267 -0.919 12.477 1.00 91.19 87 VAL A N 1
ATOM 635 C CA . VAL A 1 87 ? 3.331 -1.513 11.662 1.00 91.19 87 VAL A CA 1
ATOM 636 C C . VAL A 1 87 ? 2.840 -1.595 10.224 1.00 91.19 87 VAL A C 1
ATOM 638 O O . VAL A 1 87 ? 1.789 -2.181 9.969 1.00 91.19 87 VAL A O 1
ATOM 641 N N . ILE A 1 88 ? 3.603 -1.018 9.298 1.00 92.88 88 ILE A N 1
ATOM 642 C CA . ILE A 1 88 ? 3.357 -1.125 7.860 1.00 92.88 88 ILE A CA 1
ATOM 643 C C . ILE A 1 88 ? 4.336 -2.147 7.283 1.00 92.88 88 ILE A C 1
ATOM 645 O O . ILE A 1 88 ? 5.538 -2.042 7.522 1.00 92.88 88 ILE A O 1
ATOM 649 N N . ASP A 1 89 ? 3.825 -3.097 6.504 1.00 94.12 89 ASP A N 1
ATOM 650 C CA . ASP A 1 89 ? 4.638 -3.976 5.658 1.00 94.12 89 ASP A CA 1
ATOM 651 C C . ASP A 1 89 ? 4.142 -3.916 4.209 1.00 94.12 89 ASP A C 1
ATOM 653 O O . ASP A 1 89 ? 2.943 -4.062 3.938 1.00 94.12 89 ASP A O 1
ATOM 657 N N . CYS A 1 90 ? 5.071 -3.683 3.282 1.00 94.50 90 CYS A N 1
ATOM 658 C CA . CYS A 1 90 ? 4.797 -3.493 1.864 1.00 94.50 90 CYS A CA 1
ATOM 659 C C . CYS A 1 90 ? 5.668 -4.431 1.029 1.00 94.50 90 CYS A C 1
ATOM 661 O O . CYS A 1 90 ? 6.893 -4.433 1.150 1.00 94.50 90 CYS A O 1
ATOM 663 N N . GLN A 1 91 ? 5.061 -5.145 0.083 1.00 94.69 91 GLN A N 1
ATOM 664 C CA . GLN A 1 91 ? 5.807 -5.966 -0.873 1.00 94.69 91 GLN A CA 1
ATOM 665 C C . GLN A 1 91 ? 5.326 -5.727 -2.293 1.00 94.69 91 GLN A C 1
ATOM 667 O O . GLN A 1 91 ? 4.130 -5.586 -2.548 1.00 94.69 91 GLN A O 1
ATOM 672 N N . ALA A 1 92 ? 6.262 -5.728 -3.239 1.00 94.94 92 ALA A N 1
ATOM 673 C CA . ALA A 1 92 ? 5.958 -5.665 -4.657 1.00 94.94 92 ALA A CA 1
ATOM 674 C C . ALA A 1 92 ? 6.920 -6.534 -5.471 1.00 94.94 92 ALA A C 1
ATOM 676 O O . ALA A 1 92 ? 8.064 -6.768 -5.092 1.00 94.94 92 ALA A O 1
ATOM 677 N N . ARG A 1 93 ? 6.443 -7.024 -6.614 1.00 95.38 93 ARG A N 1
ATOM 678 C CA . ARG A 1 93 ? 7.212 -7.835 -7.560 1.00 95.38 93 ARG A CA 1
ATOM 679 C C . ARG A 1 93 ? 6.822 -7.554 -9.003 1.00 95.38 93 ARG A C 1
ATOM 681 O O . ARG A 1 93 ? 5.650 -7.290 -9.296 1.00 95.38 93 ARG A O 1
ATOM 688 N N . ILE A 1 94 ? 7.790 -7.679 -9.907 1.00 94.12 94 ILE A N 1
ATOM 689 C CA . ILE A 1 94 ? 7.615 -7.477 -11.352 1.00 94.12 94 ILE A CA 1
ATOM 690 C C . ILE A 1 94 ? 7.725 -8.810 -12.100 1.00 94.12 94 ILE A C 1
ATOM 692 O O . ILE A 1 94 ? 8.605 -9.632 -11.844 1.00 94.12 94 ILE A O 1
ATOM 696 N N . GLY A 1 95 ? 6.820 -9.023 -13.057 1.00 84.75 95 GLY A N 1
ATOM 697 C CA . GLY A 1 95 ? 6.833 -10.190 -13.943 1.00 84.75 95 GLY A CA 1
ATOM 698 C C . GLY A 1 95 ? 6.232 -11.460 -13.321 1.00 84.75 95 GLY A C 1
ATOM 699 O O . GLY A 1 95 ? 5.636 -11.435 -12.246 1.00 84.75 95 GLY A O 1
A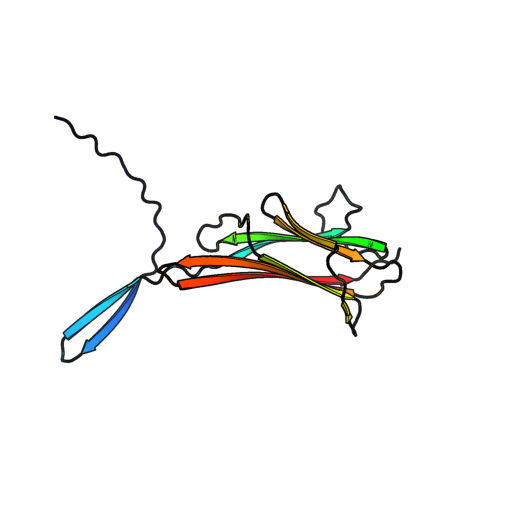TOM 700 N N . ARG A 1 96 ? 6.319 -12.593 -14.040 1.00 71.00 96 ARG A N 1
ATOM 701 C CA . ARG A 1 96 ? 5.766 -13.888 -13.574 1.00 71.00 96 ARG A CA 1
ATOM 702 C C . ARG A 1 96 ? 6.702 -14.639 -12.625 1.00 71.00 96 ARG A C 1
ATOM 704 O O . ARG A 1 96 ? 6.207 -15.244 -11.682 1.00 71.00 96 ARG A O 1
ATOM 711 N N . ARG A 1 97 ? 8.017 -14.597 -12.881 1.00 65.75 97 ARG A N 1
ATOM 712 C CA . ARG A 1 97 ? 9.051 -15.209 -12.023 1.00 65.75 97 ARG A CA 1
ATOM 713 C C . ARG A 1 97 ? 9.456 -14.315 -10.843 1.00 65.75 97 ARG A C 1
ATOM 715 O O . ARG A 1 97 ? 9.985 -14.831 -9.875 1.00 65.75 97 ARG A O 1
ATOM 722 N N . GLY A 1 98 ? 9.087 -13.031 -10.890 1.00 72.38 98 GLY A N 1
ATOM 723 C CA . GLY A 1 98 ? 9.032 -12.139 -9.735 1.00 72.38 98 GLY A CA 1
ATOM 724 C C . GLY A 1 98 ? 10.389 -11.614 -9.282 1.00 72.38 98 GLY A C 1
ATOM 725 O O . GLY A 1 98 ? 10.941 -12.129 -8.320 1.00 72.38 98 GLY A O 1
ATOM 726 N N . SER A 1 99 ? 10.873 -10.537 -9.899 1.00 87.62 99 SER A N 1
ATOM 727 C CA . SER A 1 99 ? 11.910 -9.716 -9.262 1.00 87.62 99 SER A CA 1
ATOM 728 C C . SER A 1 99 ? 11.249 -8.897 -8.159 1.00 87.62 99 SER A C 1
ATOM 730 O O . SER A 1 99 ? 10.310 -8.147 -8.448 1.00 87.62 99 SER A O 1
ATOM 732 N N . SER A 1 100 ? 11.684 -9.082 -6.911 1.00 92.69 100 SER A N 1
ATOM 733 C CA . SER A 1 100 ? 11.216 -8.269 -5.785 1.00 92.69 100 SER A CA 1
ATOM 734 C C . SER A 1 100 ? 11.599 -6.808 -6.012 1.00 92.69 100 SER A C 1
ATOM 736 O O . SER A 1 100 ? 12.703 -6.519 -6.470 1.00 92.69 100 SER A O 1
ATOM 738 N N . VAL A 1 101 ? 10.677 -5.900 -5.709 1.00 92.75 101 VAL A N 1
ATOM 739 C CA . VAL A 1 101 ? 10.899 -4.456 -5.745 1.00 92.75 101 VAL A CA 1
ATOM 740 C C . VAL A 1 101 ? 10.755 -3.955 -4.312 1.00 92.75 101 VAL A C 1
ATOM 742 O O . VAL A 1 101 ? 9.628 -3.909 -3.807 1.00 92.75 101 VAL A O 1
ATOM 745 N N . PRO A 1 102 ? 11.862 -3.621 -3.627 1.00 93.94 102 PRO A N 1
ATOM 746 C CA . PRO A 1 102 ? 11.783 -3.102 -2.273 1.00 93.94 102 PRO A CA 1
ATOM 747 C C . PRO A 1 102 ? 11.106 -1.724 -2.278 1.00 93.94 102 PRO A C 1
ATOM 749 O O . PRO A 1 102 ? 11.295 -0.947 -3.222 1.00 93.94 102 PRO A O 1
ATOM 752 N N . PRO A 1 103 ? 10.300 -1.406 -1.254 1.00 94.12 103 PRO A N 1
ATOM 753 C CA . PRO A 1 103 ? 9.751 -0.069 -1.110 1.00 94.12 103 PRO A CA 1
ATOM 754 C C . PRO A 1 103 ? 10.877 0.932 -0.830 1.00 94.12 103 PRO A C 1
ATOM 756 O O . PRO A 1 103 ? 11.792 0.666 -0.055 1.00 94.12 103 PRO A O 1
ATOM 759 N N . THR A 1 104 ? 10.797 2.102 -1.457 1.00 94.12 104 THR A N 1
ATOM 760 C CA . THR A 1 104 ? 11.663 3.252 -1.173 1.00 94.12 104 THR A CA 1
ATOM 761 C C . THR A 1 104 ? 11.137 4.091 -0.013 1.00 94.12 104 THR A C 1
ATOM 763 O O . THR A 1 104 ? 11.898 4.834 0.597 1.00 94.12 104 THR A O 1
ATOM 766 N N . PHE A 1 105 ? 9.839 3.992 0.288 1.00 92.38 105 PHE A N 1
ATOM 767 C CA . PHE A 1 105 ? 9.207 4.650 1.428 1.00 92.38 105 PHE A CA 1
ATOM 768 C C . PHE A 1 105 ? 8.068 3.794 1.982 1.00 92.38 105 PHE A C 1
ATOM 770 O O . PHE A 1 105 ? 7.321 3.185 1.212 1.00 92.38 105 PHE A O 1
ATOM 777 N N . MET A 1 106 ? 7.931 3.792 3.308 1.00 94.00 106 MET A N 1
ATOM 778 C CA . MET A 1 106 ? 6.812 3.206 4.044 1.00 94.00 106 MET A CA 1
ATOM 779 C C . MET A 1 106 ? 6.499 4.106 5.240 1.00 94.00 106 MET A C 1
ATOM 781 O O . MET A 1 106 ? 7.406 4.427 6.010 1.00 94.00 106 MET A O 1
ATOM 785 N N . GLY A 1 107 ? 5.244 4.509 5.420 1.00 90.50 107 GLY A N 1
ATOM 786 C CA . GLY A 1 107 ? 4.882 5.365 6.547 1.00 90.50 107 GLY A CA 1
ATOM 787 C C . GLY A 1 107 ? 3.408 5.735 6.605 1.00 90.50 107 GLY A C 1
ATOM 788 O O . GLY A 1 107 ? 2.646 5.454 5.681 1.00 90.50 107 GLY A O 1
ATOM 789 N N . PHE A 1 108 ? 3.024 6.370 7.710 1.00 87.94 108 PHE A N 1
ATOM 790 C CA . PHE A 1 108 ? 1.718 7.005 7.853 1.00 87.94 108 PHE A CA 1
ATOM 791 C C . PHE A 1 108 ? 1.801 8.481 7.461 1.00 87.94 108 PHE A C 1
ATOM 793 O O . PHE A 1 108 ? 2.756 9.169 7.822 1.00 87.94 108 PHE A O 1
ATOM 800 N N . HIS A 1 109 ? 0.794 8.971 6.745 1.00 85.25 109 HIS A N 1
ATOM 801 C CA . HIS A 1 109 ? 0.658 10.376 6.378 1.00 85.25 109 HIS A CA 1
ATOM 802 C C . HIS A 1 109 ? -0.821 10.769 6.389 1.00 85.25 109 HIS A C 1
ATOM 804 O O . HIS A 1 109 ? -1.611 10.166 5.672 1.00 85.25 109 HIS A O 1
ATOM 810 N N . GLU A 1 110 ? -1.208 11.733 7.230 1.00 81.25 110 GLU A N 1
ATOM 811 C CA . GLU A 1 110 ? -2.588 12.255 7.314 1.00 81.25 110 GLU A CA 1
ATOM 812 C C . GLU A 1 110 ? -3.679 11.161 7.438 1.00 81.25 110 GLU A C 1
ATOM 814 O O . GLU A 1 110 ? -4.737 11.228 6.815 1.00 81.25 110 GLU A O 1
ATOM 819 N N . GLY A 1 111 ? -3.416 10.109 8.225 1.00 78.31 111 GLY A N 1
ATOM 820 C CA . GLY A 1 111 ? -4.347 8.984 8.416 1.00 78.31 111 GLY A CA 1
ATOM 821 C C . GLY A 1 111 ? -4.333 7.929 7.298 1.00 78.31 111 GLY A C 1
ATOM 822 O O . GLY A 1 111 ? -5.150 7.009 7.312 1.00 78.31 111 GLY A O 1
ATOM 823 N N . TRP A 1 112 ? -3.403 8.031 6.347 1.00 87.88 112 TRP A N 1
ATOM 824 C CA . TRP A 1 112 ? -3.156 7.029 5.313 1.00 87.88 112 TRP A CA 1
ATOM 825 C C . TRP A 1 112 ? -1.901 6.228 5.617 1.00 87.88 112 TRP A C 1
ATOM 827 O O . TRP A 1 112 ? -0.864 6.793 5.949 1.00 87.88 112 TRP A O 1
ATOM 837 N N . SER A 1 113 ? -1.964 4.915 5.427 1.00 90.94 113 SER A N 1
ATOM 838 C CA . SER A 1 113 ? -0.763 4.097 5.253 1.00 90.94 113 SER A CA 1
ATOM 839 C C . SER A 1 113 ? -0.279 4.234 3.815 1.00 90.94 113 SER A C 1
ATOM 841 O O . SER A 1 113 ? -1.084 4.139 2.894 1.00 90.94 113 SER A O 1
ATOM 843 N N . VAL A 1 114 ? 1.011 4.487 3.613 1.00 91.44 114 VAL A N 1
ATOM 844 C CA . VAL A 1 114 ? 1.591 4.810 2.305 1.00 91.44 114 VAL A CA 1
ATOM 845 C C . VAL A 1 114 ? 2.842 3.973 2.071 1.00 91.44 114 VAL A C 1
ATOM 847 O O . VAL A 1 114 ? 3.741 3.932 2.911 1.00 91.44 114 VAL A O 1
ATOM 850 N N . CYS A 1 115 ? 2.920 3.358 0.894 1.00 93.69 115 CYS A N 1
ATOM 851 C CA . CYS A 1 115 ? 4.098 2.671 0.380 1.00 93.69 115 CYS A CA 1
ATOM 852 C C . CYS A 1 115 ? 4.470 3.249 -0.986 1.00 93.69 115 CYS A C 1
ATOM 854 O O . CYS A 1 115 ? 3.597 3.464 -1.832 1.00 93.69 115 CYS A O 1
ATOM 856 N N . VAL A 1 116 ? 5.762 3.457 -1.230 1.00 93.31 116 VAL A N 1
ATOM 857 C CA . VAL A 1 116 ? 6.281 3.921 -2.525 1.00 93.31 116 VAL A CA 1
ATOM 858 C C . VAL A 1 116 ? 7.364 2.972 -3.012 1.00 93.31 116 VAL A C 1
ATOM 860 O O . VAL A 1 116 ? 8.186 2.514 -2.223 1.00 93.31 116 VAL A O 1
ATOM 863 N N . TRP A 1 117 ? 7.384 2.705 -4.314 1.00 94.69 117 TRP A N 1
ATOM 864 C CA . TRP A 1 117 ? 8.385 1.895 -4.999 1.00 94.69 117 TRP A CA 1
ATOM 865 C C . TRP A 1 117 ? 8.966 2.659 -6.183 1.00 94.69 117 TRP A C 1
ATOM 867 O O . TRP A 1 117 ? 8.219 3.246 -6.965 1.00 94.69 117 TRP A O 1
ATOM 877 N N . ALA A 1 118 ? 10.282 2.588 -6.371 1.00 93.31 118 ALA A N 1
ATOM 878 C CA . ALA A 1 118 ? 10.914 2.976 -7.627 1.00 93.31 118 ALA A CA 1
ATOM 879 C C . ALA A 1 118 ? 10.762 1.838 -8.644 1.00 93.31 118 ALA A C 1
ATOM 881 O O . ALA A 1 118 ? 11.236 0.724 -8.413 1.00 93.31 118 ALA A O 1
ATOM 882 N N . ILE A 1 119 ? 10.091 2.099 -9.766 1.00 92.62 119 ILE A N 1
ATOM 883 C CA . ILE A 1 119 ? 9.936 1.112 -10.835 1.00 92.62 119 ILE A CA 1
ATOM 884 C C . ILE A 1 119 ? 11.162 1.193 -11.754 1.00 92.62 119 ILE A C 1
ATOM 886 O O . ILE A 1 119 ? 11.417 2.264 -12.307 1.00 92.62 119 ILE A O 1
ATOM 890 N N . PRO A 1 120 ? 11.910 0.092 -11.965 1.00 92.19 120 PRO A N 1
ATOM 891 C CA . PRO A 1 120 ? 13.065 0.092 -12.863 1.00 92.19 120 PRO A CA 1
ATOM 892 C C . PRO A 1 120 ? 12.718 0.600 -14.272 1.00 92.19 120 PRO A C 1
ATOM 894 O O . PRO A 1 120 ? 11.597 0.414 -14.751 1.00 92.19 120 PRO A O 1
ATOM 897 N N . ALA A 1 121 ? 13.666 1.255 -14.945 1.00 91.88 121 ALA A N 1
ATOM 898 C CA . ALA A 1 121 ? 13.439 1.868 -16.261 1.00 91.88 121 ALA A CA 1
ATOM 899 C C . ALA A 1 121 ? 13.215 0.837 -17.382 1.00 91.88 121 ALA A C 1
ATOM 901 O O . ALA A 1 121 ? 12.530 1.108 -18.363 1.00 91.88 121 ALA A O 1
ATOM 902 N N . ASP A 1 122 ? 13.757 -0.363 -17.208 1.00 90.69 122 ASP A N 1
ATOM 903 C CA . ASP A 1 122 ? 13.624 -1.527 -18.084 1.00 90.69 122 ASP A CA 1
ATOM 904 C C . ASP A 1 122 ? 12.441 -2.439 -17.698 1.00 90.69 122 ASP A C 1
ATOM 906 O O . ASP A 1 122 ? 12.194 -3.480 -18.324 1.00 90.69 122 ASP A O 1
ATOM 910 N N . ALA A 1 123 ? 11.683 -2.060 -16.663 1.00 91.12 123 ALA A N 1
ATOM 911 C CA . ALA A 1 123 ? 10.588 -2.860 -16.150 1.00 91.12 123 ALA A CA 1
ATOM 912 C C . ALA A 1 123 ? 9.463 -3.017 -17.175 1.00 91.12 123 ALA A C 1
ATOM 914 O O . ALA A 1 123 ? 8.905 -2.056 -17.704 1.00 91.12 123 ALA A O 1
ATOM 915 N N . HIS A 1 124 ? 9.042 -4.262 -17.370 1.00 90.56 124 HIS A N 1
ATOM 916 C CA . HIS A 1 124 ? 7.939 -4.610 -18.252 1.00 90.56 124 HIS A CA 1
ATOM 917 C C . HIS A 1 124 ? 7.017 -5.652 -17.608 1.00 90.56 124 HIS A C 1
ATOM 919 O O . HIS A 1 124 ? 7.363 -6.375 -16.672 1.00 90.56 124 HIS A O 1
ATOM 925 N N . GLY A 1 125 ? 5.788 -5.736 -18.116 1.00 91.56 125 GLY A N 1
ATOM 926 C CA . GLY A 1 125 ? 4.802 -6.713 -17.661 1.00 91.56 125 GLY A CA 1
ATOM 927 C C . GLY A 1 125 ? 3.890 -6.189 -16.553 1.00 91.56 125 GLY A C 1
ATOM 928 O O . GLY A 1 125 ? 3.217 -5.174 -16.726 1.00 91.56 125 GLY A O 1
ATOM 929 N N . LYS A 1 126 ? 3.757 -6.945 -15.457 1.00 92.31 126 LYS A N 1
ATOM 930 C CA . LYS A 1 126 ? 2.837 -6.628 -14.351 1.00 92.31 126 LYS A CA 1
ATOM 931 C C . LYS A 1 126 ? 3.611 -6.399 -13.060 1.00 92.31 126 LYS A C 1
ATOM 933 O O . LYS A 1 126 ? 4.409 -7.254 -12.689 1.00 92.31 126 LYS A O 1
ATOM 938 N N . LEU A 1 127 ? 3.283 -5.310 -12.376 1.00 93.31 127 LEU A N 1
ATOM 939 C CA . LEU A 1 127 ? 3.613 -5.067 -10.981 1.00 93.31 127 LEU A CA 1
ATOM 940 C C . LEU A 1 127 ? 2.502 -5.669 -10.111 1.00 93.31 127 LEU A C 1
ATOM 942 O O . LEU A 1 127 ? 1.318 -5.416 -10.352 1.00 93.31 127 LEU A O 1
ATOM 946 N N . ARG A 1 128 ? 2.864 -6.492 -9.131 1.00 93.75 128 ARG A N 1
ATOM 947 C CA . ARG A 1 128 ? 1.938 -7.106 -8.170 1.00 93.75 128 ARG A CA 1
ATOM 948 C C . ARG A 1 128 ? 2.469 -6.891 -6.771 1.00 93.75 128 ARG A C 1
ATOM 950 O O . ARG A 1 128 ? 3.666 -7.054 -6.576 1.00 93.75 128 ARG A O 1
ATOM 957 N N . GLY A 1 129 ? 1.598 -6.616 -5.818 1.00 93.12 129 GLY A N 1
ATOM 958 C CA . GLY A 1 129 ? 2.036 -6.366 -4.458 1.00 93.12 129 GLY A CA 1
ATOM 959 C C . GLY A 1 129 ? 0.890 -6.212 -3.483 1.00 93.12 129 GLY A C 1
ATOM 960 O O . GLY A 1 129 ? -0.277 -6.421 -3.836 1.00 93.12 129 GLY A O 1
ATOM 961 N N . TRP A 1 130 ? 1.254 -5.869 -2.259 1.00 92.69 130 TRP A N 1
ATOM 962 C CA . TRP A 1 130 ? 0.326 -5.564 -1.189 1.00 92.69 130 TRP A CA 1
ATOM 963 C C . TRP A 1 130 ? 0.901 -4.529 -0.228 1.00 92.69 130 TRP A C 1
ATOM 965 O O . TRP A 1 130 ? 2.116 -4.335 -0.147 1.00 92.69 130 TRP A O 1
ATOM 975 N N . VAL A 1 131 ? -0.014 -3.881 0.481 1.00 91.56 131 VAL A N 1
ATOM 976 C CA . VAL A 1 131 ? 0.227 -3.015 1.631 1.00 91.56 131 VAL A CA 1
ATOM 977 C C . VAL A 1 131 ? -0.537 -3.621 2.790 1.00 91.56 131 VAL A C 1
ATOM 979 O O . VAL A 1 131 ? -1.738 -3.855 2.665 1.00 91.56 131 VA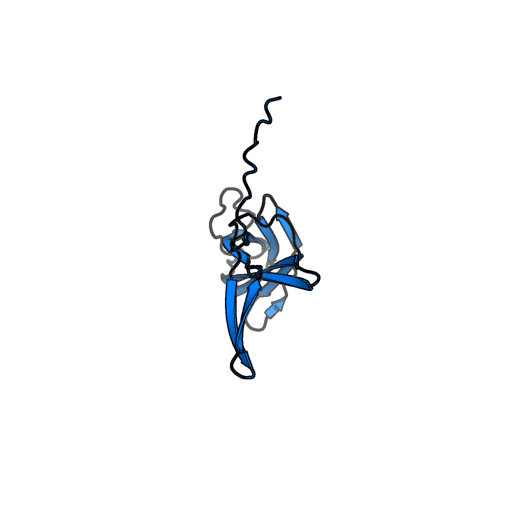L A O 1
ATOM 982 N N . SER A 1 132 ? 0.140 -3.891 3.897 1.00 92.94 132 SER A N 1
ATOM 983 C CA . SER A 1 132 ? -0.489 -4.377 5.118 1.00 92.94 132 SER A CA 1
ATOM 984 C C . SER A 1 132 ? -0.239 -3.411 6.267 1.00 92.94 132 SER A C 1
ATOM 986 O O . SER A 1 132 ? 0.857 -2.873 6.418 1.00 92.94 132 SER A O 1
ATOM 988 N N . VAL A 1 133 ? -1.274 -3.193 7.070 1.00 91.25 133 VAL A N 1
ATOM 989 C CA . VAL A 1 133 ? -1.222 -2.394 8.291 1.00 91.25 133 VAL A CA 1
ATOM 990 C C . VAL A 1 133 ? -1.602 -3.293 9.442 1.00 91.25 133 VAL A C 1
ATOM 992 O O . VAL A 1 133 ? -2.688 -3.868 9.434 1.00 91.25 133 VAL A O 1
ATOM 995 N N . SER A 1 134 ? -0.721 -3.391 10.430 1.00 89.75 134 SER A N 1
ATOM 996 C CA . SER A 1 134 ? -0.959 -4.152 11.648 1.00 89.75 134 SER A CA 1
ATOM 997 C C . SER A 1 134 ? -0.936 -3.243 12.867 1.00 89.75 134 SER A C 1
ATOM 999 O O . SER A 1 134 ? 0.023 -2.503 13.084 1.00 89.75 134 SER A O 1
ATOM 1001 N N . VAL A 1 135 ? -1.965 -3.332 13.701 1.00 85.19 135 VAL A N 1
ATOM 1002 C CA . VAL A 1 135 ? -1.999 -2.675 15.012 1.00 85.19 135 VAL A CA 1
ATOM 1003 C C . VAL A 1 135 ? -2.019 -3.730 16.100 1.00 85.19 135 VAL A C 1
ATOM 1005 O O . VAL A 1 135 ? -2.571 -4.816 15.915 1.00 85.19 135 VAL A O 1
ATOM 1008 N N . SER A 1 136 ? -1.431 -3.406 17.248 1.00 82.31 136 SER A N 1
ATOM 1009 C CA . SER A 1 136 ? -1.607 -4.215 18.447 1.00 82.31 136 SER A CA 1
ATOM 1010 C C . SER A 1 136 ? -2.290 -3.411 19.535 1.00 82.31 136 SER A C 1
ATOM 1012 O O . SER A 1 136 ? -1.867 -2.286 19.796 1.00 82.31 136 SER A O 1
ATOM 1014 N N . SER A 1 137 ? -3.273 -4.001 20.206 1.00 69.88 137 SER A N 1
ATOM 1015 C CA . SER A 1 137 ? -3.798 -3.474 21.466 1.00 69.88 137 SER A CA 1
ATOM 1016 C C . SER A 1 137 ? -3.519 -4.445 22.607 1.00 69.88 137 SER A C 1
ATOM 1018 O O . SER A 1 137 ? -3.224 -5.628 22.401 1.00 69.88 137 SER A O 1
ATOM 1020 N N . LEU A 1 138 ? -3.608 -3.917 23.822 1.00 63.75 138 LEU A N 1
ATOM 1021 C CA . LEU A 1 138 ? -3.667 -4.706 25.038 1.00 63.75 138 LEU A CA 1
ATOM 1022 C C . LEU A 1 138 ? -5.106 -4.654 25.549 1.00 63.75 138 LEU A C 1
ATOM 1024 O O . LEU A 1 138 ? -5.528 -3.641 26.102 1.00 63.75 138 LEU A O 1
ATOM 1028 N N . ASP A 1 139 ? -5.835 -5.754 25.382 1.00 60.94 139 ASP A N 1
ATOM 1029 C CA . ASP A 1 139 ? -7.189 -5.902 25.913 1.00 60.94 139 ASP A CA 1
ATOM 1030 C C . ASP A 1 139 ? -7.166 -6.977 26.998 1.00 60.94 139 ASP A C 1
ATOM 1032 O O . ASP A 1 139 ? -6.750 -8.108 26.744 1.00 60.94 139 ASP A O 1
ATOM 1036 N N . LEU A 1 140 ? -7.630 -6.649 28.209 1.00 55.50 140 LEU A N 1
ATOM 1037 C CA . LEU A 1 140 ? -7.763 -7.599 29.328 1.00 55.50 140 LEU A CA 1
ATOM 1038 C C . LEU A 1 140 ? -6.503 -8.459 29.581 1.00 55.50 140 LEU A C 1
ATOM 1040 O O . LEU A 1 140 ? -6.598 -9.648 29.876 1.00 55.50 140 LEU A O 1
ATOM 1044 N N . GLY A 1 141 ? -5.313 -7.868 29.439 1.00 59.59 141 GLY A N 1
ATOM 1045 C CA . GLY A 1 141 ? -4.036 -8.556 29.663 1.00 59.59 141 GLY A CA 1
ATOM 1046 C C . GLY A 1 141 ? -3.575 -9.471 28.520 1.00 59.59 141 GLY A C 1
ATOM 1047 O O . GLY A 1 141 ? -2.508 -10.070 28.631 1.00 59.59 141 GLY A O 1
ATOM 1048 N N . ALA A 1 142 ? -4.317 -9.552 27.412 1.00 59.78 142 ALA A N 1
ATOM 1049 C CA . ALA A 1 142 ? -3.901 -10.247 26.199 1.00 59.78 142 ALA A CA 1
ATOM 1050 C C . ALA A 1 142 ? -3.519 -9.240 25.107 1.00 59.78 142 ALA A C 1
ATOM 1052 O O . ALA A 1 142 ? -4.274 -8.316 24.791 1.00 59.78 142 ALA A O 1
ATOM 1053 N N . ARG A 1 143 ? -2.346 -9.434 24.493 1.00 69.31 143 ARG A N 1
ATOM 1054 C CA . ARG A 1 143 ? -1.967 -8.675 23.300 1.00 69.31 143 ARG A CA 1
ATOM 1055 C C . ARG A 1 143 ? -2.734 -9.224 22.105 1.00 69.31 143 ARG A C 1
ATOM 1057 O O . ARG A 1 143 ? -2.617 -10.403 21.777 1.00 69.31 143 ARG A O 1
ATOM 1064 N N . ARG A 1 144 ? -3.511 -8.367 21.456 1.00 69.94 144 ARG A N 1
ATOM 1065 C CA . ARG A 1 144 ? -4.253 -8.692 20.239 1.00 69.94 144 ARG A CA 1
ATOM 1066 C C . ARG A 1 144 ? -3.626 -7.974 19.063 1.00 69.94 144 ARG A C 1
ATOM 1068 O O . ARG A 1 144 ? -3.127 -6.862 19.219 1.00 69.94 144 ARG A O 1
ATOM 1075 N N . TYR A 1 145 ? -3.663 -8.618 17.907 1.00 77.25 145 TYR A N 1
ATOM 1076 C CA . TYR A 1 145 ? -3.182 -8.070 16.649 1.00 77.25 145 TYR A CA 1
ATOM 1077 C C . TYR A 1 145 ? -4.331 -8.059 15.655 1.00 77.25 145 TYR A C 1
ATOM 1079 O O . TYR A 1 145 ? -5.082 -9.029 15.570 1.00 77.25 145 TYR A O 1
ATOM 1087 N N . ALA A 1 146 ? -4.444 -6.969 14.914 1.00 83.88 146 ALA A N 1
ATOM 1088 C CA . ALA A 1 146 ? -5.368 -6.852 13.804 1.00 83.88 146 ALA A CA 1
ATOM 1089 C C . ALA A 1 146 ? -4.597 -6.360 12.589 1.00 83.88 146 ALA A C 1
ATOM 1091 O O . ALA A 1 146 ? -3.755 -5.469 12.720 1.00 83.88 146 ALA A O 1
ATOM 1092 N N . THR A 1 147 ? -4.884 -6.949 11.431 1.00 87.81 147 THR A N 1
ATOM 1093 C CA . THR A 1 147 ? -4.192 -6.646 10.180 1.00 87.81 147 THR A CA 1
ATOM 1094 C C . THR A 1 147 ? -5.208 -6.366 9.085 1.00 87.81 147 THR A C 1
ATOM 1096 O O . THR A 1 147 ? -6.107 -7.170 8.850 1.00 87.81 147 THR A O 1
ATOM 1099 N N . ALA A 1 148 ? -5.032 -5.245 8.395 1.00 88.06 148 ALA A N 1
ATOM 1100 C CA . ALA A 1 148 ? -5.732 -4.920 7.161 1.00 88.06 148 ALA A CA 1
ATOM 1101 C C . ALA A 1 148 ? -4.746 -5.002 5.992 1.00 88.06 148 ALA A C 1
ATOM 1103 O O . ALA A 1 148 ? -3.613 -4.541 6.116 1.00 88.06 148 ALA A O 1
ATOM 1104 N N . GLU A 1 149 ? -5.159 -5.578 4.861 1.00 91.31 149 GLU A N 1
ATOM 1105 C CA . GLU A 1 149 ? -4.284 -5.764 3.699 1.00 91.31 149 GLU A CA 1
ATOM 1106 C C . GLU A 1 149 ? -4.954 -5.319 2.394 1.00 91.31 149 GLU A C 1
ATOM 1108 O O . GLU A 1 149 ? -6.019 -5.809 2.015 1.00 91.31 149 GLU A O 1
ATOM 1113 N N . GLN A 1 150 ? -4.297 -4.407 1.679 1.00 89.56 150 GLN A N 1
ATOM 1114 C CA . GLN A 1 150 ? -4.654 -3.976 0.334 1.00 89.56 150 GLN A CA 1
ATOM 1115 C C . GLN A 1 150 ? -3.761 -4.703 -0.669 1.00 89.56 150 GLN A C 1
ATOM 1117 O O . GLN A 1 150 ? -2.544 -4.545 -0.646 1.00 89.56 150 GLN A O 1
ATOM 1122 N N . ARG A 1 151 ? -4.345 -5.439 -1.618 1.00 92.06 151 ARG A N 1
ATOM 1123 C CA . ARG A 1 151 ? -3.602 -6.062 -2.728 1.00 92.06 151 ARG A CA 1
ATOM 1124 C C . ARG A 1 151 ? -3.756 -5.269 -4.017 1.00 92.06 151 ARG A C 1
ATOM 1126 O O . ARG A 1 151 ? -4.818 -4.720 -4.299 1.00 92.06 151 ARG A O 1
ATOM 1133 N N . PHE A 1 152 ? -2.730 -5.294 -4.863 1.00 89.88 152 PHE A N 1
ATOM 1134 C CA . PHE A 1 152 ? -2.790 -4.701 -6.195 1.00 89.88 152 PHE A CA 1
ATOM 1135 C C . PHE A 1 152 ? -2.084 -5.549 -7.255 1.00 89.88 152 PHE A C 1
ATOM 1137 O O . PHE A 1 152 ? -1.133 -6.292 -7.007 1.00 89.88 152 PHE A O 1
ATOM 1144 N N . ALA A 1 153 ? -2.557 -5.407 -8.490 1.00 91.81 153 ALA A N 1
ATOM 1145 C CA . ALA A 1 153 ? -1.915 -5.950 -9.676 1.00 91.81 153 ALA A CA 1
ATOM 1146 C C . ALA A 1 153 ? -2.173 -5.015 -10.861 1.00 91.81 153 ALA A C 1
ATOM 1148 O O . ALA A 1 153 ? -3.308 -4.882 -11.320 1.00 91.81 153 ALA A O 1
ATOM 1149 N N . LYS A 1 154 ? -1.126 -4.368 -11.376 1.00 90.06 154 LYS A N 1
ATOM 1150 C CA . LYS A 1 154 ? -1.230 -3.378 -12.455 1.00 90.06 154 LYS A CA 1
ATOM 1151 C C . LYS A 1 154 ? -0.222 -3.679 -13.560 1.00 90.06 154 LYS A C 1
ATOM 1153 O O . LYS A 1 154 ? 0.869 -4.183 -13.309 1.00 90.06 154 LYS A O 1
ATOM 1158 N N . ARG A 1 155 ? -0.597 -3.405 -14.811 1.00 91.75 155 ARG A N 1
ATOM 1159 C CA . ARG A 1 155 ? 0.328 -3.492 -15.950 1.00 91.75 155 ARG A CA 1
ATOM 1160 C C . ARG A 1 155 ? 1.224 -2.251 -15.953 1.00 91.75 155 ARG A C 1
ATOM 1162 O O . ARG A 1 155 ? 0.706 -1.150 -15.791 1.00 91.75 155 ARG A O 1
ATOM 1169 N N . ILE A 1 156 ? 2.523 -2.455 -16.146 1.00 90.81 156 ILE A N 1
ATOM 1170 C CA . ILE A 1 156 ? 3.523 -1.390 -16.246 1.00 90.81 156 ILE A CA 1
ATOM 1171 C C . ILE A 1 156 ? 3.427 -0.760 -17.638 1.00 90.81 156 ILE A C 1
ATOM 1173 O O . ILE A 1 156 ? 3.350 -1.479 -18.638 1.00 90.81 156 ILE A O 1
ATOM 1177 N N . ARG A 1 157 ? 3.377 0.573 -17.693 1.00 90.31 157 ARG A N 1
ATOM 1178 C CA . ARG A 1 157 ? 3.504 1.353 -18.927 1.00 90.31 157 ARG A CA 1
ATOM 1179 C C . ARG A 1 157 ? 4.979 1.501 -19.285 1.00 90.31 157 ARG A C 1
ATOM 1181 O O . ARG A 1 157 ? 5.798 1.718 -18.395 1.00 90.31 157 ARG A O 1
ATOM 1188 N N . SER A 1 158 ? 5.285 1.415 -20.573 1.00 82.12 158 SER A N 1
ATOM 1189 C CA . SER A 1 158 ? 6.592 1.797 -21.103 1.00 82.12 158 SER A CA 1
ATOM 1190 C C . SER A 1 158 ? 6.872 3.282 -20.847 1.00 82.12 158 SER A C 1
ATOM 1192 O O . SER A 1 158 ? 5.932 4.065 -20.652 1.00 82.12 158 SER A O 1
ATOM 1194 N N . ALA A 1 159 ? 8.161 3.625 -20.801 1.00 71.12 159 ALA A N 1
ATOM 1195 C CA . ALA A 1 159 ? 8.646 4.998 -20.689 1.00 71.12 159 ALA A CA 1
ATOM 1196 C C . ALA A 1 159 ? 8.095 5.898 -21.808 1.00 71.12 159 ALA A C 1
ATOM 1198 O O . ALA A 1 159 ? 7.896 5.377 -22.929 1.00 71.12 159 ALA A O 1
#